Protein AF-A0A6J7KWC5-F1 (afdb_monomer_lite)

Structure (mmCIF, N/CA/C/O backbone):
data_AF-A0A6J7KWC5-F1
#
_entry.id   AF-A0A6J7KWC5-F1
#
loop_
_atom_site.group_PDB
_atom_site.id
_atom_site.type_symbol
_atom_site.label_atom_id
_atom_site.label_alt_id
_atom_site.label_comp_id
_atom_site.label_asym_id
_atom_site.label_entity_id
_atom_site.label_seq_id
_atom_site.pdbx_PDB_ins_code
_atom_site.Cartn_x
_atom_site.Cartn_y
_atom_site.Cartn_z
_atom_site.occupancy
_atom_site.B_iso_or_equiv
_atom_site.auth_seq_id
_atom_site.auth_comp_id
_atom_site.auth_asym_id
_atom_site.auth_atom_id
_atom_site.pdbx_PDB_model_num
ATOM 1 N N . MET A 1 1 ? -14.730 -0.914 -14.563 1.00 45.62 1 MET A N 1
ATOM 2 C CA . MET A 1 1 ? -13.688 -0.691 -13.539 1.00 45.62 1 MET A CA 1
ATOM 3 C C . MET A 1 1 ? -13.852 -1.781 -12.500 1.00 45.62 1 MET A C 1
ATOM 5 O O . MET A 1 1 ? -14.967 -1.942 -12.020 1.00 45.62 1 MET A O 1
ATOM 9 N N . ASN A 1 2 ? -12.807 -2.564 -12.227 1.00 53.72 2 ASN A N 1
ATOM 10 C CA . ASN A 1 2 ? -12.823 -3.466 -11.075 1.00 53.72 2 ASN A CA 1
ATOM 11 C C . ASN A 1 2 ? -12.677 -2.601 -9.818 1.00 53.72 2 ASN A C 1
ATOM 13 O O . ASN A 1 2 ? -11.778 -1.763 -9.805 1.00 53.72 2 ASN A O 1
ATOM 17 N N . PRO A 1 3 ? -13.554 -2.734 -8.813 1.00 64.81 3 PRO A N 1
ATOM 18 C CA . PRO A 1 3 ? -13.434 -1.953 -7.591 1.00 64.81 3 PRO A CA 1
ATOM 19 C C . PRO A 1 3 ? -12.143 -2.338 -6.859 1.00 64.81 3 PRO A C 1
ATOM 21 O O . PRO A 1 3 ? -11.809 -3.522 -6.770 1.00 64.81 3 PRO A O 1
ATOM 24 N N . GLY A 1 4 ? -11.417 -1.340 -6.352 1.00 71.81 4 GLY A N 1
ATOM 25 C CA . GLY A 1 4 ? -10.260 -1.574 -5.494 1.00 71.81 4 GLY A CA 1
ATOM 26 C C . GLY A 1 4 ? -10.624 -2.403 -4.257 1.00 71.81 4 GLY A C 1
ATOM 27 O O . GLY A 1 4 ? -11.771 -2.418 -3.804 1.00 71.81 4 GLY A O 1
ATOM 28 N N . THR A 1 5 ? -9.638 -3.103 -3.703 1.00 81.31 5 THR A N 1
ATOM 29 C CA . THR A 1 5 ? -9.788 -3.905 -2.485 1.00 81.31 5 THR A CA 1
ATOM 30 C C . THR A 1 5 ? -9.288 -3.115 -1.286 1.00 81.31 5 THR A C 1
ATOM 32 O O . THR A 1 5 ? -8.167 -2.610 -1.292 1.00 81.31 5 THR A O 1
ATOM 35 N N . TRP A 1 6 ? -10.115 -3.003 -0.248 1.00 84.25 6 TRP A N 1
ATOM 36 C CA . TRP A 1 6 ? -9.684 -2.427 1.021 1.00 84.25 6 TRP A CA 1
ATOM 37 C C . TRP A 1 6 ? -8.887 -3.453 1.823 1.00 84.25 6 TRP A C 1
ATOM 39 O O . TRP A 1 6 ? -9.398 -4.518 2.161 1.00 84.25 6 TRP A O 1
ATOM 49 N N . CYS A 1 7 ? -7.658 -3.098 2.180 1.00 82.06 7 CYS A N 1
ATOM 50 C CA . CYS A 1 7 ? -6.785 -3.898 3.029 1.00 82.06 7 CYS A CA 1
ATOM 51 C C . CYS A 1 7 ? -6.491 -3.132 4.318 1.00 82.06 7 CYS A C 1
ATOM 53 O O . CYS A 1 7 ? -6.041 -1.981 4.272 1.00 82.06 7 CYS A O 1
ATOM 55 N N . LYS A 1 8 ? -6.739 -3.745 5.483 1.00 85.56 8 LYS A N 1
ATOM 56 C CA . LYS A 1 8 ? -6.408 -3.110 6.764 1.00 85.56 8 LYS A CA 1
ATOM 57 C C . LYS A 1 8 ? -4.901 -2.921 6.852 1.00 85.56 8 LYS A C 1
ATOM 59 O O . LYS A 1 8 ? -4.125 -3.794 6.473 1.00 85.56 8 LYS A O 1
ATOM 64 N N . LYS A 1 9 ? -4.484 -1.775 7.385 1.00 82.94 9 LYS A N 1
ATOM 65 C CA . LYS A 1 9 ? -3.072 -1.409 7.505 1.00 82.94 9 LYS A CA 1
ATOM 66 C C . LYS A 1 9 ? -2.265 -2.483 8.241 1.00 82.94 9 LYS A C 1
ATOM 68 O O . LYS A 1 9 ? -1.203 -2.851 7.755 1.00 82.94 9 LYS A O 1
ATOM 73 N N . ARG A 1 10 ? -2.796 -3.011 9.349 1.00 81.38 10 ARG A N 1
ATOM 74 C CA . ARG A 1 10 ? -2.144 -4.061 10.146 1.00 81.38 10 ARG A CA 1
ATOM 75 C C . ARG A 1 10 ? -1.897 -5.343 9.343 1.00 81.38 10 ARG A C 1
ATOM 77 O O . ARG A 1 10 ? -0.845 -5.945 9.474 1.00 81.38 10 ARG A O 1
ATOM 84 N N . ASP A 1 11 ? -2.832 -5.721 8.470 1.00 82.69 11 ASP A N 1
ATOM 85 C CA . ASP A 1 11 ? -2.729 -6.960 7.699 1.00 82.69 11 ASP A CA 1
ATOM 86 C C . ASP A 1 11 ? -1.601 -6.819 6.660 1.00 82.69 11 ASP A C 1
ATOM 88 O O . ASP A 1 11 ? -0.872 -7.765 6.366 1.00 82.69 11 ASP A O 1
ATOM 92 N N . ILE A 1 12 ? -1.398 -5.604 6.135 1.00 77.25 12 ILE A N 1
ATOM 93 C CA . ILE A 1 12 ? -0.242 -5.290 5.286 1.00 77.25 12 ILE A CA 1
ATOM 94 C C . ILE A 1 12 ? 1.052 -5.313 6.111 1.00 77.25 12 ILE A C 1
ATOM 96 O O . ILE A 1 12 ? 2.025 -5.906 5.666 1.00 77.25 12 ILE A O 1
ATOM 100 N N . GLU A 1 13 ? 1.071 -4.730 7.311 1.00 78.25 13 GLU A N 1
ATOM 101 C CA . GLU A 1 13 ? 2.245 -4.747 8.207 1.00 78.25 13 GLU A CA 1
ATOM 102 C C . GLU A 1 13 ? 2.692 -6.171 8.535 1.00 78.25 13 GLU A C 1
ATOM 104 O O . GLU A 1 13 ? 3.855 -6.517 8.330 1.00 78.25 13 GLU A O 1
ATOM 109 N N . GLU A 1 14 ? 1.753 -7.015 8.958 1.00 78.94 14 GLU A N 1
ATOM 110 C CA . GLU A 1 14 ? 1.999 -8.421 9.276 1.00 78.94 14 GLU A CA 1
ATOM 111 C C . GLU A 1 14 ? 2.440 -9.206 8.040 1.00 78.94 14 GLU A C 1
ATOM 113 O O . GLU A 1 14 ? 3.429 -9.935 8.078 1.00 78.94 14 GLU A O 1
ATOM 118 N N . SER A 1 15 ? 1.742 -9.034 6.916 1.00 72.88 15 SER A N 1
ATOM 119 C CA . SER A 1 15 ? 2.027 -9.807 5.708 1.00 72.88 15 SER A CA 1
ATOM 120 C C . SER A 1 15 ? 3.337 -9.399 5.025 1.00 72.88 15 SER A C 1
ATOM 122 O O . SER A 1 15 ? 3.951 -10.226 4.349 1.00 72.88 15 SER A O 1
ATOM 124 N N . GLN A 1 16 ? 3.771 -8.148 5.174 1.00 71.31 16 GLN A N 1
ATOM 125 C CA . GLN A 1 16 ? 5.031 -7.655 4.611 1.00 71.31 16 GLN A CA 1
ATOM 126 C C . GLN A 1 16 ? 6.185 -7.709 5.619 1.00 71.31 16 GLN A C 1
ATOM 128 O O . GLN A 1 16 ? 7.324 -7.451 5.244 1.00 71.31 16 GLN A O 1
ATOM 133 N N . ASN A 1 17 ? 5.912 -8.049 6.885 1.00 78.50 17 ASN A N 1
ATOM 134 C CA . ASN A 1 17 ? 6.871 -7.936 7.983 1.00 78.50 17 ASN A CA 1
ATOM 135 C C . ASN A 1 17 ? 7.508 -6.529 8.047 1.00 78.50 17 ASN A C 1
ATOM 137 O O . ASN A 1 17 ? 8.705 -6.368 8.294 1.00 78.50 17 ASN A O 1
ATOM 141 N N . LEU A 1 18 ? 6.694 -5.504 7.773 1.00 79.00 18 LEU A N 1
ATOM 142 C CA . LEU A 1 18 ? 7.092 -4.100 7.747 1.00 79.00 18 LEU A CA 1
ATOM 143 C C . LEU A 1 18 ? 6.405 -3.352 8.879 1.00 79.00 18 LEU A C 1
ATOM 145 O O . LEU A 1 18 ? 5.213 -3.513 9.129 1.00 79.00 18 LEU A O 1
ATOM 149 N N . ASN A 1 19 ? 7.145 -2.461 9.528 1.00 81.88 19 ASN A N 1
ATOM 150 C CA . ASN A 1 19 ? 6.568 -1.570 10.522 1.00 81.88 19 ASN A CA 1
ATOM 151 C C . ASN A 1 19 ? 5.784 -0.409 9.857 1.00 81.88 19 ASN A C 1
ATOM 153 O O . ASN A 1 19 ? 5.974 -0.110 8.669 1.00 81.88 19 ASN A O 1
ATOM 157 N N . PRO A 1 20 ? 4.940 0.317 10.618 1.00 76.69 20 PRO A N 1
ATOM 158 C CA . PRO A 1 20 ? 4.106 1.393 10.077 1.00 76.69 20 PRO A CA 1
ATOM 159 C C . PRO A 1 20 ? 4.872 2.503 9.342 1.00 76.69 20 PRO A C 1
ATOM 161 O O . PRO A 1 20 ? 4.302 3.163 8.463 1.00 76.69 20 PRO A O 1
ATOM 164 N N . THR A 1 21 ? 6.128 2.748 9.729 1.00 81.50 21 THR A N 1
ATOM 165 C CA . THR A 1 21 ? 7.011 3.752 9.122 1.00 81.50 21 THR A CA 1
ATOM 166 C C . THR A 1 21 ? 7.544 3.256 7.784 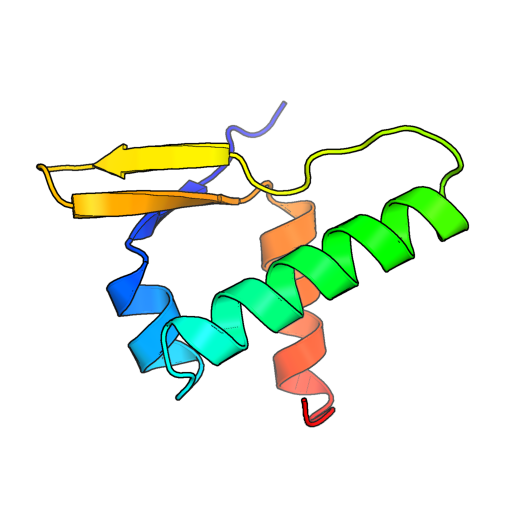1.00 81.50 21 THR A C 1
ATOM 168 O O . THR A 1 21 ? 7.498 4.004 6.812 1.00 81.50 21 THR A O 1
ATOM 171 N N . GLN A 1 22 ? 7.974 1.995 7.706 1.00 79.69 22 GLN A N 1
ATOM 172 C CA . GLN A 1 22 ? 8.444 1.374 6.467 1.00 79.69 22 GLN A CA 1
ATOM 173 C C . GLN A 1 22 ? 7.346 1.359 5.404 1.00 79.69 22 GLN A C 1
ATOM 175 O O . GLN A 1 22 ? 7.582 1.831 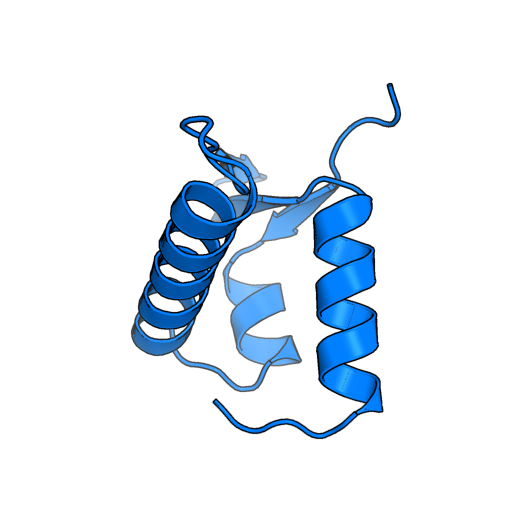4.299 1.00 79.69 22 GLN A O 1
ATOM 180 N N . ILE A 1 23 ? 6.114 0.966 5.754 1.00 77.38 23 ILE A N 1
ATOM 181 C CA . ILE A 1 23 ? 4.984 1.020 4.810 1.00 77.38 23 ILE A CA 1
ATOM 182 C C . ILE A 1 23 ? 4.763 2.434 4.273 1.00 77.38 23 ILE A C 1
ATOM 184 O O . ILE A 1 23 ? 4.523 2.615 3.083 1.00 77.38 23 ILE A O 1
ATOM 188 N N . ARG A 1 24 ? 4.844 3.463 5.126 1.00 78.38 24 ARG A N 1
ATOM 189 C CA . ARG A 1 24 ? 4.710 4.851 4.657 1.00 78.38 24 ARG A CA 1
ATOM 190 C C . ARG A 1 24 ? 5.812 5.232 3.674 1.00 78.38 24 ARG A C 1
ATOM 192 O O . ARG A 1 24 ? 5.519 5.930 2.703 1.00 78.38 24 ARG A O 1
ATOM 199 N N . THR A 1 25 ? 7.045 4.806 3.934 1.00 82.12 25 THR A N 1
ATOM 200 C CA . THR A 1 25 ? 8.189 5.043 3.047 1.00 82.12 25 THR A CA 1
ATOM 201 C C . THR A 1 25 ? 7.981 4.361 1.699 1.00 82.12 25 THR A C 1
ATOM 203 O O . THR A 1 25 ? 8.060 5.040 0.680 1.00 82.12 25 THR A O 1
ATOM 206 N N . GLU A 1 26 ? 7.618 3.079 1.697 1.00 78.12 26 GLU A N 1
ATOM 207 C CA . GLU A 1 26 ? 7.328 2.289 0.491 1.00 78.12 26 GLU A CA 1
ATOM 208 C C . GLU A 1 26 ? 6.210 2.916 -0.345 1.00 78.12 26 GLU A C 1
ATOM 210 O O . GLU A 1 26 ? 6.381 3.214 -1.526 1.00 78.12 26 GLU A O 1
ATOM 215 N N . LEU A 1 27 ? 5.074 3.221 0.286 1.00 76.50 27 LEU A N 1
ATOM 216 C CA . LEU A 1 27 ? 3.926 3.840 -0.376 1.00 76.50 27 LEU A CA 1
ATOM 217 C C . LEU A 1 27 ? 4.271 5.218 -0.970 1.00 76.50 27 LEU A C 1
ATOM 219 O O . LEU A 1 27 ? 3.846 5.568 -2.077 1.00 76.50 27 LEU A O 1
ATOM 223 N N . SER A 1 28 ? 5.083 6.006 -0.263 1.00 79.25 28 SER A N 1
ATOM 224 C CA . SER A 1 28 ? 5.567 7.298 -0.766 1.00 79.25 28 SER A CA 1
ATOM 225 C C . SER A 1 28 ? 6.549 7.125 -1.930 1.00 79.25 28 SER A C 1
ATOM 227 O O . SER A 1 28 ? 6.489 7.880 -2.904 1.00 79.25 28 SER A O 1
ATOM 229 N N . GLY A 1 29 ? 7.429 6.122 -1.851 1.00 79.75 29 GLY A N 1
ATOM 230 C CA . GLY A 1 29 ? 8.363 5.733 -2.906 1.00 79.75 29 GLY A CA 1
ATOM 231 C C . GLY A 1 29 ? 7.641 5.310 -4.181 1.00 79.75 29 GLY A C 1
ATOM 232 O O . GLY A 1 29 ? 7.938 5.836 -5.253 1.00 79.75 29 GLY A O 1
ATOM 233 N N . LEU A 1 30 ? 6.618 4.464 -4.050 1.00 73.94 30 LEU A N 1
ATOM 234 C CA . LEU A 1 30 ? 5.737 4.044 -5.139 1.00 73.94 30 LEU A CA 1
ATOM 235 C C . LEU A 1 30 ? 5.049 5.240 -5.791 1.00 73.94 30 LEU A C 1
ATOM 237 O O . LEU A 1 30 ? 5.180 5.451 -6.996 1.00 73.94 30 LEU A O 1
ATOM 241 N N . THR A 1 31 ? 4.403 6.090 -4.993 1.00 74.81 31 THR A N 1
ATOM 242 C CA . THR A 1 31 ? 3.763 7.316 -5.498 1.00 74.81 31 THR A CA 1
ATOM 243 C C . THR A 1 31 ? 4.744 8.153 -6.321 1.00 74.81 31 THR A C 1
ATOM 245 O O . THR A 1 31 ? 4.429 8.596 -7.426 1.00 74.81 31 THR A O 1
ATOM 248 N N . ARG A 1 32 ? 5.972 8.336 -5.821 1.00 79.38 32 ARG A N 1
ATOM 249 C CA . ARG A 1 32 ? 7.019 9.086 -6.522 1.00 79.38 32 ARG A CA 1
ATOM 250 C C . ARG A 1 32 ? 7.457 8.403 -7.819 1.00 79.38 32 ARG A C 1
ATOM 252 O O . ARG A 1 32 ? 7.538 9.084 -8.840 1.00 79.38 32 ARG A O 1
ATOM 259 N N . TYR A 1 33 ? 7.746 7.103 -7.785 1.00 77.44 33 TYR A N 1
ATOM 260 C CA . TYR A 1 33 ? 8.189 6.330 -8.949 1.00 77.44 33 TYR A CA 1
ATOM 261 C C . TYR A 1 33 ? 7.177 6.424 -10.090 1.00 77.44 33 TYR A C 1
ATOM 263 O O . TYR A 1 33 ? 7.527 6.777 -11.217 1.00 77.44 33 TYR A O 1
ATOM 271 N N . PHE A 1 34 ? 5.903 6.187 -9.794 1.00 71.62 34 PHE A N 1
ATOM 272 C CA . PHE A 1 34 ? 4.869 6.227 -10.814 1.00 71.62 34 PHE A CA 1
ATOM 273 C C . PHE A 1 34 ? 4.605 7.650 -11.326 1.00 71.62 34 PHE A C 1
ATOM 275 O O . PHE A 1 34 ? 4.505 7.841 -12.538 1.00 71.62 34 PHE A O 1
ATOM 282 N N . ASN A 1 35 ? 4.584 8.666 -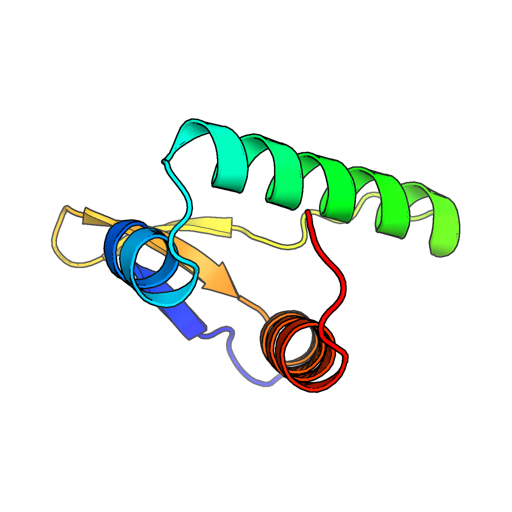10.457 1.00 74.75 35 ASN A N 1
ATOM 283 C CA . ASN A 1 35 ? 4.467 10.061 -10.902 1.00 74.75 35 ASN A CA 1
ATOM 284 C C . ASN A 1 35 ? 5.595 10.442 -11.879 1.00 74.75 35 ASN A C 1
ATOM 286 O O . ASN A 1 35 ? 5.360 11.146 -12.860 1.00 74.75 35 ASN A O 1
ATOM 290 N N . GLN A 1 36 ? 6.814 9.939 -11.655 1.00 77.25 36 GLN A N 1
ATOM 291 C CA . GLN A 1 36 ? 7.938 10.134 -12.575 1.00 77.25 36 GLN A CA 1
ATOM 292 C C . GLN A 1 36 ? 7.779 9.336 -13.875 1.00 77.25 36 GLN A C 1
ATOM 294 O O . GLN A 1 36 ? 8.042 9.861 -14.958 1.00 77.25 36 GLN A O 1
ATOM 299 N N . ARG A 1 37 ? 7.352 8.071 -13.785 1.00 76.81 37 ARG A N 1
ATOM 300 C CA . ARG A 1 37 ? 7.278 7.150 -14.928 1.00 76.81 37 ARG A CA 1
ATOM 301 C C . ARG A 1 37 ? 6.123 7.452 -15.881 1.00 76.81 37 ARG A C 1
ATOM 303 O O . ARG A 1 37 ? 6.292 7.275 -17.091 1.00 76.81 37 ARG A O 1
ATOM 310 N N . PHE A 1 38 ? 4.984 7.872 -15.339 1.00 73.69 38 PHE A N 1
ATOM 311 C CA . PHE A 1 38 ? 3.730 8.072 -16.069 1.00 73.69 38 PHE A CA 1
ATOM 312 C C . PHE A 1 38 ? 3.382 9.552 -16.279 1.00 73.69 38 PHE A C 1
ATOM 314 O O . PHE A 1 38 ? 2.475 9.843 -17.046 1.00 73.69 38 PHE A O 1
ATOM 321 N N . LYS A 1 39 ? 4.136 10.490 -15.678 1.00 69.75 39 LYS A N 1
ATOM 322 C CA . LYS A 1 39 ? 3.976 11.954 -15.834 1.00 69.75 39 LYS A CA 1
ATOM 323 C C . LYS A 1 39 ? 2.575 12.494 -15.509 1.00 69.75 39 LYS A C 1
ATOM 325 O O . LYS A 1 39 ? 2.210 13.575 -15.961 1.00 69.75 39 LYS A O 1
ATOM 330 N N . GLU A 1 40 ? 1.817 11.782 -14.688 1.00 61.31 40 GLU A N 1
ATOM 331 C CA . GLU A 1 40 ? 0.477 12.167 -14.252 1.00 61.31 40 GLU A CA 1
ATOM 332 C C . GLU A 1 40 ? 0.407 12.056 -12.725 1.00 61.31 40 GLU A C 1
ATOM 334 O O . GLU A 1 40 ? 0.855 11.033 -12.199 1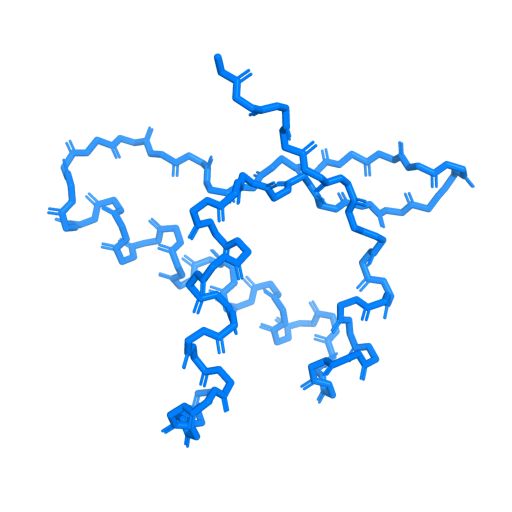.00 61.31 40 GLU A O 1
ATOM 339 N N . PRO A 1 41 ? -0.132 13.058 -12.002 1.00 58.22 41 PRO A N 1
ATOM 340 C CA . PRO A 1 41 ? -0.267 12.994 -10.553 1.00 58.22 41 PRO A CA 1
ATOM 341 C C . PRO A 1 41 ? -1.251 11.887 -10.178 1.00 58.22 41 PRO A C 1
ATOM 343 O O . PRO A 1 41 ? -2.463 12.025 -10.326 1.00 58.22 41 PRO A O 1
ATOM 346 N N . HIS A 1 42 ? -0.708 10.781 -9.691 1.00 59.84 42 HIS A N 1
ATOM 347 C CA . HIS A 1 42 ? -1.461 9.613 -9.281 1.00 59.84 42 HIS A CA 1
ATOM 348 C C . HIS A 1 42 ? -1.293 9.385 -7.781 1.00 59.84 42 HIS A C 1
ATOM 350 O O . HIS A 1 42 ? -0.179 9.260 -7.268 1.00 59.84 42 HIS A O 1
ATOM 356 N N . TRP A 1 43 ? -2.420 9.271 -7.084 1.00 59.53 43 TRP A N 1
ATOM 357 C CA . TRP A 1 43 ? -2.469 8.644 -5.769 1.00 59.53 43 TRP A CA 1
ATOM 358 C C . TRP A 1 43 ? -2.781 7.160 -5.959 1.00 59.53 43 TRP A C 1
ATOM 360 O O . TRP A 1 43 ? -3.897 6.807 -6.324 1.00 59.53 43 TRP A O 1
ATOM 370 N N . PHE A 1 44 ? -1.781 6.309 -5.726 1.00 65.31 44 PHE A N 1
ATOM 371 C CA . PHE A 1 44 ? -1.858 4.843 -5.875 1.00 65.31 44 PHE A CA 1
ATOM 372 C C . PHE A 1 44 ? -2.447 4.131 -4.660 1.00 65.31 44 PHE A C 1
ATOM 374 O O . PHE A 1 44 ? -2.300 2.934 -4.489 1.00 65.31 44 PHE A O 1
ATOM 381 N N . PHE A 1 45 ? -3.009 4.870 -3.721 1.00 70.25 45 PHE A N 1
ATOM 382 C CA . PHE A 1 45 ? -3.714 4.277 -2.602 1.00 70.25 45 PHE A CA 1
ATOM 383 C C . PHE A 1 45 ? -4.602 5.351 -2.012 1.00 70.25 45 PHE A C 1
ATOM 385 O O . PHE A 1 45 ? -4.194 6.504 -1.840 1.00 70.25 45 PHE A O 1
ATOM 392 N N . GLN A 1 46 ? -5.825 4.967 -1.677 1.00 77.31 46 GLN A N 1
ATOM 393 C CA . GLN A 1 46 ? -6.668 5.799 -0.830 1.00 77.31 46 GLN A CA 1
ATOM 394 C C . GLN A 1 46 ? -6.519 5.318 0.604 1.00 77.31 46 GLN A C 1
ATOM 396 O O . GLN A 1 46 ? -6.444 4.120 0.859 1.00 77.31 46 GLN A O 1
ATOM 401 N N . VAL A 1 47 ? -6.468 6.251 1.549 1.00 81.50 47 VAL A N 1
ATOM 402 C CA . VAL A 1 47 ? -6.471 5.920 2.974 1.00 81.50 47 VAL A CA 1
ATOM 403 C C . VAL A 1 47 ? -7.879 6.145 3.499 1.00 81.50 47 VAL A C 1
ATOM 405 O O . VAL A 1 47 ? -8.456 7.213 3.304 1.00 81.50 47 VAL A O 1
ATOM 408 N N . GLY A 1 48 ? -8.425 5.143 4.174 1.00 87.12 48 GLY A N 1
ATOM 409 C CA . GLY A 1 48 ? -9.775 5.174 4.717 1.00 87.12 48 GLY A CA 1
ATOM 410 C C . GLY A 1 48 ? -9.874 4.434 6.042 1.00 87.12 48 GLY A C 1
ATOM 411 O O . GLY A 1 48 ? -8.868 4.148 6.699 1.00 87.12 48 GLY A O 1
ATOM 412 N N . ARG A 1 49 ? -11.112 4.132 6.439 1.00 87.94 49 ARG A N 1
ATOM 413 C CA . ARG A 1 49 ? -11.409 3.303 7.608 1.00 87.94 49 ARG A CA 1
ATOM 414 C C . ARG A 1 49 ? -12.337 2.156 7.231 1.00 87.94 49 ARG A C 1
ATOM 416 O O . ARG A 1 49 ? -13.342 2.388 6.568 1.00 87.94 49 ARG A O 1
ATOM 423 N N . VAL A 1 50 ? -12.020 0.957 7.708 1.00 85.38 50 VAL A N 1
ATOM 424 C CA . VAL A 1 50 ? -12.860 -0.246 7.614 1.00 85.38 50 VAL A CA 1
ATOM 425 C C . VAL A 1 50 ? -12.984 -0.820 9.019 1.00 85.38 50 VAL A C 1
ATOM 427 O O . VAL A 1 50 ? -11.973 -1.057 9.675 1.00 85.38 50 VAL A O 1
ATOM 430 N N . ASP A 1 51 ? -14.216 -0.968 9.508 1.00 89.25 51 ASP A N 1
ATOM 431 C CA . ASP A 1 51 ? -14.525 -1.426 10.874 1.00 89.25 51 ASP A CA 1
ATOM 432 C C . ASP A 1 51 ? -13.812 -0.630 11.984 1.00 89.25 51 ASP A C 1
ATOM 434 O O . ASP A 1 51 ? -13.407 -1.168 13.009 1.00 89.25 51 ASP A O 1
ATOM 438 N N . GLY A 1 52 ? -13.618 0.676 11.770 1.00 89.00 52 GLY A N 1
ATOM 439 C CA . GLY A 1 52 ? -12.913 1.553 12.713 1.00 89.00 52 GLY A CA 1
ATOM 440 C C . GLY A 1 52 ? -11.382 1.491 12.634 1.00 89.00 52 GLY A C 1
ATOM 441 O O . GLY A 1 52 ? -10.714 2.310 13.265 1.00 89.00 52 GLY A O 1
ATOM 442 N N . GLU A 1 53 ? -10.816 0.604 11.817 1.00 84.12 53 GLU A N 1
ATOM 443 C CA . GLU A 1 53 ? -9.372 0.459 11.618 1.00 84.12 53 GLU A CA 1
ATOM 444 C C . GLU A 1 53 ? -8.906 1.195 10.356 1.00 84.12 53 GLU A C 1
ATOM 446 O O . GLU A 1 53 ? -9.644 1.306 9.377 1.00 84.12 53 GLU A O 1
ATOM 451 N N . MET A 1 54 ? -7.670 1.707 10.357 1.00 83.06 54 MET A N 1
ATOM 452 C CA . MET A 1 54 ? -7.081 2.313 9.157 1.00 83.06 54 MET A CA 1
ATOM 453 C C . MET A 1 54 ? -6.893 1.264 8.059 1.00 83.06 54 MET A C 1
ATOM 455 O O . MET A 1 54 ? -6.335 0.195 8.310 1.00 83.06 54 MET A O 1
ATOM 459 N N . ALA A 1 55 ? -7.290 1.602 6.836 1.00 86.00 55 ALA A N 1
ATOM 460 C CA . ALA A 1 55 ? -7.170 0.732 5.674 1.00 86.00 55 ALA A CA 1
ATOM 461 C C . ALA A 1 55 ? -6.645 1.498 4.455 1.00 86.00 55 ALA A C 1
ATOM 463 O O . ALA A 1 55 ? -6.818 2.716 4.351 1.00 86.00 55 ALA A O 1
ATOM 464 N N . TYR A 1 56 ? -6.025 0.762 3.538 1.00 83.44 56 TYR A N 1
ATOM 465 C CA . TYR A 1 56 ? -5.615 1.246 2.228 1.00 83.44 56 TYR A CA 1
ATOM 466 C C . TYR A 1 56 ? -6.513 0.624 1.160 1.00 83.44 56 TYR A C 1
ATOM 468 O O . TYR A 1 56 ? -6.757 -0.582 1.193 1.00 83.44 56 TYR A O 1
ATOM 476 N N . LEU A 1 57 ? -7.015 1.434 0.233 1.00 83.19 57 LEU A N 1
ATOM 477 C CA . LEU A 1 57 ? -7.661 0.952 -0.982 1.00 83.19 57 LEU A CA 1
ATOM 478 C C . LEU A 1 57 ? -6.578 0.682 -2.018 1.00 83.19 57 LEU A C 1
ATOM 480 O O . LEU A 1 57 ? -5.859 1.611 -2.386 1.00 83.19 57 LEU A O 1
ATOM 484 N N . LEU A 1 58 ? -6.497 -0.566 -2.466 1.00 76.81 58 LEU A N 1
ATOM 485 C CA . LEU A 1 58 ? -5.560 -1.014 -3.486 1.00 76.81 58 LEU A CA 1
ATOM 486 C C . LEU A 1 58 ? -6.322 -1.327 -4.766 1.00 76.81 58 LEU A C 1
ATOM 488 O O . LEU A 1 58 ? -7.220 -2.173 -4.786 1.00 76.81 58 LEU A O 1
ATOM 492 N N . GLU A 1 59 ? -5.953 -0.670 -5.849 1.00 75.12 59 GLU A N 1
ATOM 493 C CA . GLU A 1 59 ? -6.388 -1.019 -7.188 1.00 75.12 59 GLU A CA 1
ATOM 494 C C . GLU A 1 59 ? -5.803 -2.385 -7.597 1.00 75.12 59 GLU A C 1
ATOM 496 O O . GLU A 1 59 ? -4.692 -2.743 -7.193 1.00 75.12 59 GLU A O 1
ATOM 501 N N . PRO A 1 60 ? -6.481 -3.157 -8.464 1.00 71.56 60 PRO A N 1
ATOM 502 C CA . PRO A 1 60 ? -6.004 -4.476 -8.893 1.00 71.56 60 PRO A CA 1
ATOM 503 C C . PRO A 1 60 ? -4.572 -4.481 -9.450 1.00 71.56 60 PRO A C 1
ATOM 505 O O . PRO A 1 60 ? -3.828 -5.437 -9.247 1.00 71.56 60 PRO A O 1
ATOM 508 N N . LYS A 1 61 ? -4.169 -3.395 -10.122 1.00 68.81 61 LYS A N 1
ATOM 5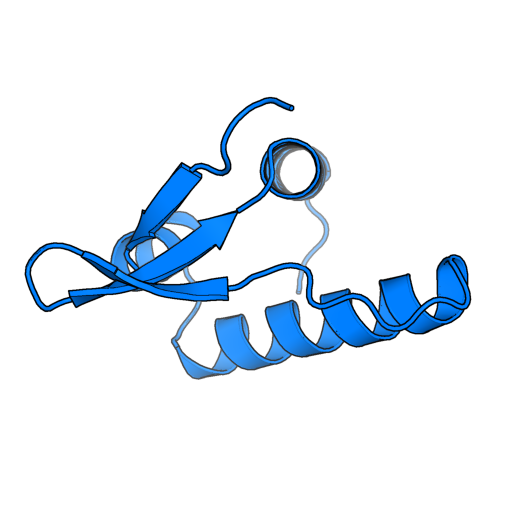09 C CA . LYS A 1 61 ? -2.807 -3.204 -10.645 1.00 68.81 61 LYS A CA 1
ATOM 510 C C . LYS A 1 61 ? -1.752 -3.078 -9.538 1.00 68.81 61 LYS A C 1
ATOM 512 O O . LYS A 1 61 ? -0.626 -3.511 -9.732 1.00 68.81 61 LYS A O 1
ATOM 517 N N . GLU A 1 62 ? -2.108 -2.505 -8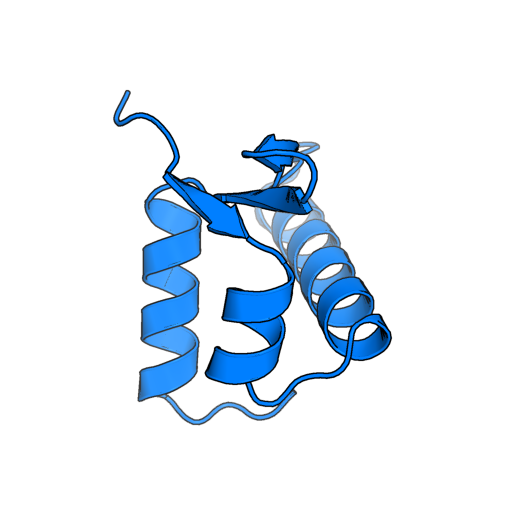.391 1.00 69.56 62 GLU A N 1
ATOM 518 C CA . GLU A 1 62 ? -1.212 -2.331 -7.241 1.00 69.56 62 GLU A CA 1
ATOM 519 C C . GLU A 1 62 ? -1.080 -3.640 -6.466 1.00 69.56 62 GLU A C 1
ATOM 521 O O . GLU A 1 62 ? 0.024 -4.016 -6.083 1.00 69.56 62 GLU A O 1
ATOM 526 N N . VAL A 1 63 ? -2.185 -4.380 -6.317 1.00 67.25 63 VAL A N 1
ATOM 527 C CA . VAL A 1 63 ? -2.173 -5.735 -5.748 1.00 67.25 63 VAL A CA 1
ATOM 528 C C . VAL A 1 63 ? -1.305 -6.672 -6.592 1.00 67.25 63 VAL A C 1
ATOM 530 O O . VAL A 1 63 ? -0.485 -7.400 -6.037 1.00 67.25 63 VAL A O 1
ATOM 533 N N . ALA A 1 64 ? -1.451 -6.633 -7.922 1.00 66.94 64 ALA A N 1
ATOM 534 C CA . ALA A 1 64 ? -0.639 -7.430 -8.842 1.00 66.94 64 ALA A CA 1
ATOM 535 C C . ALA A 1 64 ? 0.849 -7.076 -8.736 1.00 66.94 64 ALA A C 1
ATOM 537 O O . ALA A 1 64 ? 1.686 -7.962 -8.602 1.00 66.94 64 ALA A O 1
ATOM 538 N N . TRP A 1 65 ? 1.174 -5.784 -8.701 1.00 65.81 65 TRP A N 1
ATOM 539 C CA . TRP A 1 65 ? 2.557 -5.340 -8.561 1.00 65.81 65 TRP A CA 1
ATOM 540 C C . TRP A 1 65 ? 3.166 -5.745 -7.210 1.00 65.81 65 TRP A C 1
ATOM 542 O O . TRP A 1 65 ? 4.315 -6.172 -7.150 1.00 65.81 65 TRP A O 1
ATOM 552 N N . TRP A 1 66 ? 2.393 -5.691 -6.119 1.00 65.25 66 TRP A N 1
ATOM 553 C CA . TRP A 1 66 ? 2.845 -6.206 -4.822 1.00 65.25 66 TRP A CA 1
ATOM 554 C C . TRP A 1 66 ? 3.027 -7.724 -4.799 1.00 65.25 66 TRP A C 1
ATOM 556 O O . TRP A 1 66 ? 3.916 -8.216 -4.103 1.00 65.25 66 TRP A O 1
ATOM 566 N N . ALA A 1 67 ? 2.220 -8.471 -5.552 1.00 63.84 67 ALA A N 1
ATOM 567 C CA . ALA A 1 67 ? 2.428 -9.903 -5.730 1.00 63.84 67 ALA A CA 1
ATOM 568 C C . ALA A 1 67 ? 3.723 -10.189 -6.516 1.00 63.84 67 ALA A C 1
ATOM 570 O O . ALA A 1 67 ? 4.512 -11.031 -6.095 1.00 63.84 67 ALA A O 1
ATOM 571 N N . GLU A 1 68 ? 3.996 -9.431 -7.581 1.00 61.84 68 GLU A N 1
ATOM 572 C CA . GLU A 1 68 ? 5.227 -9.549 -8.380 1.00 61.84 68 GLU A CA 1
ATOM 573 C C . GLU A 1 68 ? 6.486 -9.166 -7.580 1.00 61.84 68 GLU A C 1
ATOM 575 O O . GLU A 1 68 ? 7.489 -9.880 -7.614 1.00 61.84 68 GLU A O 1
ATOM 580 N N . ALA A 1 69 ? 6.438 -8.083 -6.795 1.00 56.56 69 ALA A N 1
ATOM 581 C CA . ALA A 1 69 ? 7.544 -7.679 -5.921 1.00 56.56 69 ALA A CA 1
ATOM 582 C C . ALA A 1 69 ? 7.911 -8.776 -4.898 1.00 56.56 69 ALA A C 1
ATOM 584 O O . ALA A 1 69 ? 9.089 -8.963 -4.584 1.00 56.56 69 ALA A O 1
ATOM 585 N N . ARG A 1 70 ? 6.917 -9.548 -4.427 1.00 55.50 70 ARG A N 1
ATOM 586 C CA . ARG A 1 70 ? 7.112 -10.707 -3.539 1.00 55.50 70 ARG A CA 1
ATOM 587 C C . ARG A 1 70 ? 7.773 -11.895 -4.229 1.00 55.50 70 ARG A C 1
ATOM 589 O O . ARG A 1 70 ? 8.647 -12.518 -3.632 1.00 55.50 70 ARG A O 1
ATOM 596 N N . GLU A 1 71 ? 7.361 -12.225 -5.451 1.00 53.22 71 GLU A N 1
ATOM 597 C CA . GLU A 1 71 ? 7.920 -13.368 -6.188 1.00 53.22 71 GLU A CA 1
ATOM 598 C C . GLU A 1 71 ? 9.377 -13.142 -6.606 1.00 53.22 71 GLU A C 1
ATOM 600 O O . GLU A 1 71 ? 10.159 -14.090 -6.672 1.00 53.22 71 GLU A O 1
ATOM 605 N N . HIS A 1 72 ? 9.772 -11.888 -6.831 1.00 49.22 72 HIS A N 1
ATOM 606 C CA . HIS A 1 72 ? 11.116 -11.550 -7.297 1.00 49.22 72 HIS A CA 1
ATOM 607 C C . HIS A 1 72 ? 12.117 -11.185 -6.193 1.00 49.22 72 HIS A C 1
ATOM 609 O O . HIS A 1 72 ? 13.257 -10.840 -6.510 1.00 49.22 72 HIS A O 1
ATOM 615 N N . GLY A 1 73 ? 11.739 -11.299 -4.914 1.00 43.81 73 GLY A N 1
ATOM 616 C CA . GLY A 1 73 ? 12.665 -11.168 -3.785 1.00 43.81 73 GLY A CA 1
ATOM 617 C C . GLY A 1 73 ? 13.447 -9.854 -3.757 1.00 43.81 73 GLY A C 1
ATOM 618 O O . GLY A 1 73 ? 14.575 -9.838 -3.265 1.00 43.81 73 GLY A O 1
ATOM 619 N N . GLN A 1 74 ? 12.898 -8.765 -4.305 1.00 38.81 74 GLN A N 1
ATOM 620 C CA . GLN A 1 74 ? 13.548 -7.465 -4.181 1.00 38.81 74 GLN A CA 1
ATOM 621 C C . GLN A 1 74 ? 13.370 -6.958 -2.746 1.00 38.81 74 GLN A C 1
ATOM 623 O O . GLN A 1 74 ? 12.231 -6.816 -2.296 1.00 38.81 74 GLN A O 1
ATOM 628 N N . PRO A 1 75 ? 14.465 -6.715 -2.004 1.00 40.06 75 PRO A N 1
ATOM 629 C CA . PRO A 1 75 ? 14.369 -6.099 -0.699 1.00 40.06 75 PRO A CA 1
ATOM 630 C C . PRO A 1 75 ? 14.107 -4.596 -0.853 1.00 40.06 75 PRO A C 1
ATOM 632 O O . PRO A 1 75 ? 14.634 -3.962 -1.769 1.00 40.06 75 PRO A O 1
ATOM 635 N N . SER A 1 76 ? 13.286 -4.106 0.078 1.00 43.19 76 SER A N 1
ATOM 636 C CA . SER A 1 76 ? 13.146 -2.728 0.584 1.00 43.19 76 SER A CA 1
ATOM 637 C C . SER A 1 76 ? 14.226 -1.720 0.188 1.00 43.19 76 SER A C 1
ATOM 639 O O . SER A 1 76 ? 15.414 -2.059 0.415 1.00 43.19 76 SER A O 1
#

Secondary structure (DSSP, 8-state):
-PPPEEEEHHHHHHHHT--HHHHHHHHHHHHHHHHHHH-S-----EEEEETTEEEEEE-HHHHHHHHHHHHTT---

Sequence (76 aa):
MNPGTWCKKRDIEESQNLNPTQIRTELSGLTRYFNQRFKEPHWFFQVGRVDGEMAYLLEPKEVAWWAEAREHGQPS

Radius of gyration: 12.5 Å; chains: 1; bounding box: 29×26×29 Å

Organism: NCBI:txid449393

pLDDT: mean 72.34, std 12.1, range [38.81, 89.25]

Foldseek 3Di:
DPFFDKDFPVVCCVVVVHDPVRVVVVQVVVQVVCCVVVVDNDNQWDWDDDPNTIIIGHDPVRVVVVVVCVVVPDDD